Protein AF-A0A0B4XSG5-F1 (afdb_monomer)

Organism: NCBI:txid391936

Structure (mmCIF, N/CA/C/O backbone):
data_AF-A0A0B4XSG5-F1
#
_entry.id   AF-A0A0B4XSG5-F1
#
loop_
_atom_site.group_PDB
_atom_site.id
_atom_site.type_symbol
_atom_site.label_atom_id
_atom_site.label_alt_id
_atom_site.label_comp_id
_atom_site.label_asym_id
_atom_site.label_entity_id
_atom_site.label_seq_id
_atom_site.pdbx_PDB_ins_code
_atom_site.Cartn_x
_atom_site.Cartn_y
_atom_site.Cartn_z
_atom_site.occupancy
_atom_site.B_iso_or_equiv
_atom_site.auth_seq_id
_atom_site.auth_comp_id
_atom_site.auth_asym_id
_atom_site.auth_atom_id
_atom_site.pdbx_PDB_model_num
ATOM 1 N N . MET A 1 1 ? 3.376 44.554 9.962 1.00 46.81 1 MET A N 1
ATOM 2 C CA . MET A 1 1 ? 3.503 43.470 8.968 1.00 46.81 1 MET A CA 1
ATOM 3 C C . MET A 1 1 ? 3.301 42.168 9.717 1.00 46.81 1 MET A C 1
ATOM 5 O O . MET A 1 1 ? 4.161 41.815 10.508 1.00 46.81 1 MET A O 1
ATOM 9 N N . GLY A 1 2 ? 2.123 41.556 9.601 1.00 41.41 2 GLY A N 1
ATOM 10 C CA . GLY A 1 2 ? 1.841 40.254 10.208 1.00 41.41 2 GLY A CA 1
ATOM 11 C C . GLY A 1 2 ? 2.071 39.179 9.158 1.00 41.41 2 GLY A C 1
ATOM 12 O O . GLY A 1 2 ? 1.488 39.267 8.080 1.00 41.41 2 GLY A O 1
ATOM 13 N N . ALA A 1 3 ? 2.956 38.227 9.441 1.00 47.44 3 ALA A N 1
ATOM 14 C CA . ALA A 1 3 ? 3.122 37.049 8.607 1.00 47.44 3 ALA A CA 1
ATOM 15 C C . ALA A 1 3 ? 1.852 36.197 8.725 1.00 47.44 3 ALA A C 1
ATOM 17 O O . ALA A 1 3 ? 1.474 35.784 9.820 1.00 47.44 3 ALA A O 1
ATOM 18 N N . LEU A 1 4 ? 1.178 35.977 7.599 1.00 47.69 4 LEU A N 1
ATOM 19 C CA . LEU A 1 4 ? 0.160 34.946 7.475 1.00 47.69 4 LEU A CA 1
ATOM 20 C C . LEU A 1 4 ? 0.902 33.607 7.409 1.00 47.69 4 LEU A C 1
ATOM 22 O O . LEU A 1 4 ? 1.429 33.253 6.358 1.00 47.69 4 LEU A O 1
ATOM 26 N N . SER A 1 5 ? 0.971 32.881 8.527 1.00 45.25 5 SER A N 1
ATOM 27 C CA . SER A 1 5 ? 1.180 31.434 8.457 1.00 45.25 5 SER A CA 1
ATOM 28 C C . SER A 1 5 ? -0.070 30.846 7.819 1.00 45.25 5 SER A C 1
ATOM 30 O O . SER A 1 5 ? -1.127 30.801 8.445 1.00 45.25 5 SER A O 1
ATOM 32 N N . MET A 1 6 ? 0.031 30.462 6.550 1.00 47.12 6 MET A N 1
ATOM 33 C CA . MET A 1 6 ? -0.956 29.574 5.950 1.00 47.12 6 MET A CA 1
ATOM 34 C C . MET A 1 6 ? -0.824 28.224 6.660 1.00 47.12 6 MET A C 1
ATOM 36 O O . MET A 1 6 ? 0.304 27.736 6.775 1.00 47.12 6 MET A O 1
ATOM 40 N N . PRO A 1 7 ? -1.913 27.620 7.161 1.00 44.16 7 PRO A N 1
ATOM 41 C CA . PRO A 1 7 ? -1.858 26.217 7.517 1.00 44.16 7 PRO A CA 1
ATOM 42 C C . PRO A 1 7 ? -1.495 25.472 6.231 1.00 44.16 7 PRO A C 1
ATOM 44 O O . PRO A 1 7 ? -2.205 25.578 5.229 1.00 44.16 7 PRO A O 1
ATOM 47 N N . MET A 1 8 ? -0.349 24.789 6.231 1.00 39.62 8 MET A N 1
ATOM 48 C CA . MET A 1 8 ? -0.153 23.682 5.304 1.00 39.62 8 MET A CA 1
ATOM 49 C C . MET A 1 8 ? -1.357 22.779 5.551 1.00 39.62 8 MET A C 1
ATOM 51 O O . MET A 1 8 ? -1.585 22.376 6.692 1.00 39.62 8 MET A O 1
ATOM 55 N N . ALA A 1 9 ? -2.191 22.569 4.536 1.00 41.41 9 ALA A N 1
ATOM 56 C CA . ALA A 1 9 ? -3.147 21.485 4.595 1.00 41.41 9 ALA A CA 1
ATOM 57 C C . ALA A 1 9 ? -2.295 20.226 4.753 1.00 41.41 9 ALA A C 1
ATOM 59 O O . ALA A 1 9 ? -1.638 19.817 3.799 1.00 41.41 9 ALA A O 1
ATOM 60 N N . GLN A 1 10 ? -2.214 19.704 5.977 1.00 39.56 10 GLN A N 1
ATOM 61 C CA . GLN A 1 10 ? -1.848 18.316 6.190 1.00 39.56 10 GLN A CA 1
ATOM 62 C C . GLN A 1 10 ? -2.884 17.571 5.350 1.00 39.56 10 GLN A C 1
ATOM 64 O O . GLN A 1 10 ? -4.083 17.687 5.617 1.00 39.56 10 GLN A O 1
ATOM 69 N N . ALA A 1 11 ? -2.469 17.020 4.213 1.00 43.47 11 ALA A N 1
ATOM 70 C CA . ALA A 1 11 ? -3.382 16.246 3.402 1.00 43.47 11 ALA A CA 1
ATOM 71 C C . ALA A 1 11 ? -3.643 14.992 4.228 1.00 43.47 11 ALA A C 1
ATOM 73 O O . ALA A 1 11 ? -2.781 14.126 4.305 1.00 43.47 11 ALA A O 1
ATOM 74 N N . ASP A 1 12 ? -4.771 14.954 4.935 1.00 53.19 12 ASP A N 1
ATOM 75 C CA . ASP A 1 12 ? -5.242 13.727 5.562 1.00 53.19 12 ASP A CA 1
ATOM 76 C C . ASP A 1 12 ? -5.413 12.711 4.427 1.00 53.19 12 ASP A C 1
ATOM 78 O O . ASP A 1 12 ? -6.388 12.775 3.677 1.00 53.19 12 ASP A O 1
ATOM 82 N N . ILE A 1 13 ? -4.408 11.848 4.246 1.00 57.16 13 ILE A N 1
ATOM 83 C CA . ILE A 1 13 ? -4.365 10.847 3.180 1.00 57.16 13 ILE A CA 1
ATOM 84 C C . ILE A 1 13 ? -5.472 9.836 3.451 1.00 57.16 13 ILE A C 1
ATOM 86 O O . ILE A 1 13 ? -5.385 8.968 4.311 1.00 57.16 13 ILE A O 1
ATOM 90 N N . SER A 1 14 ? -6.565 9.983 2.735 1.00 75.56 14 SER A N 1
ATOM 91 C CA . SER A 1 14 ? -7.765 9.186 2.889 1.00 75.56 14 SER A CA 1
ATOM 92 C C . SER A 1 14 ? -7.633 7.829 2.198 1.00 75.56 14 SER A C 1
ATOM 94 O O . SER A 1 14 ? -6.781 7.594 1.340 1.00 75.56 14 SER A O 1
ATOM 96 N N . VAL A 1 15 ? -8.583 6.937 2.473 1.00 73.81 15 VAL A N 1
ATOM 97 C CA . VAL A 1 15 ? -8.805 5.737 1.645 1.00 73.81 15 VAL A CA 1
ATOM 98 C C . VAL A 1 15 ? -8.991 6.085 0.150 1.00 73.81 15 VAL A C 1
ATOM 100 O O . VAL A 1 15 ? -8.695 5.262 -0.719 1.00 73.81 15 VAL A O 1
ATOM 103 N N . GLU A 1 16 ? -9.452 7.297 -0.181 1.00 72.31 16 GLU A N 1
ATOM 104 C CA . GLU A 1 16 ? -9.571 7.768 -1.567 1.00 72.31 16 GLU A CA 1
ATOM 105 C C . GLU A 1 16 ? -8.201 8.088 -2.188 1.00 72.31 16 GLU A C 1
ATOM 107 O O . GLU A 1 16 ? -8.015 7.877 -3.386 1.00 72.31 16 GLU A O 1
ATOM 112 N N . ASP A 1 17 ? -7.205 8.492 -1.399 1.00 82.69 17 ASP A N 1
ATOM 113 C CA . ASP A 1 17 ? -5.852 8.778 -1.891 1.00 82.69 17 ASP A CA 1
ATOM 114 C C . ASP A 1 17 ? -5.102 7.504 -2.298 1.00 82.69 17 ASP A C 1
ATOM 116 O O . ASP A 1 17 ? -4.416 7.487 -3.329 1.00 82.69 17 ASP A O 1
ATOM 120 N N . LEU A 1 18 ? -5.342 6.392 -1.590 1.00 90.56 18 LEU A N 1
ATOM 121 C CA . LEU A 1 18 ? -4.873 5.066 -2.005 1.00 90.56 18 LEU A CA 1
ATOM 122 C C . LEU A 1 18 ? -5.372 4.710 -3.414 1.00 90.56 18 LEU A C 1
ATOM 124 O O . LEU A 1 18 ? -4.652 4.073 -4.184 1.00 90.56 18 LEU A O 1
ATOM 128 N N . HIS A 1 19 ? -6.581 5.137 -3.797 1.00 90.50 19 HIS A N 1
ATOM 129 C CA . HIS A 1 19 ? -7.069 4.928 -5.159 1.00 90.50 19 HIS A CA 1
ATOM 130 C C . HIS A 1 19 ? -6.122 5.575 -6.176 1.00 90.50 19 HIS A C 1
ATOM 132 O O . HIS A 1 19 ? -5.651 4.897 -7.091 1.00 90.50 19 HIS A O 1
ATOM 138 N N . GLY A 1 20 ? -5.786 6.850 -5.981 1.00 91.94 20 GLY A N 1
ATOM 139 C CA . GLY A 1 20 ? -4.870 7.561 -6.869 1.00 91.94 20 GLY A CA 1
ATOM 140 C C . GLY A 1 20 ? -3.482 6.915 -6.918 1.00 91.94 20 GLY A C 1
ATOM 141 O O . GLY A 1 20 ? -2.893 6.809 -7.993 1.00 91.94 20 GLY A O 1
ATOM 142 N N . VAL A 1 21 ? -2.965 6.429 -5.784 1.00 94.81 21 VAL A N 1
ATOM 143 C CA . VAL A 1 21 ? -1.685 5.694 -5.725 1.00 94.81 21 VAL A CA 1
ATOM 144 C C . VAL A 1 21 ? -1.746 4.400 -6.545 1.00 94.81 21 VAL A C 1
ATOM 146 O O . VAL A 1 21 ? -0.841 4.101 -7.333 1.00 94.81 21 VAL A O 1
ATOM 149 N N . LEU A 1 22 ? -2.836 3.643 -6.427 1.00 96.00 22 LEU A N 1
ATOM 150 C CA . LEU A 1 22 ? -3.028 2.404 -7.177 1.00 96.00 22 LEU A CA 1
ATOM 151 C C . LEU A 1 22 ? -3.199 2.639 -8.684 1.00 96.00 22 LEU A C 1
ATOM 153 O O . LEU A 1 22 ? -2.690 1.851 -9.474 1.00 96.00 22 LEU A O 1
ATOM 157 N N . GLU A 1 23 ? -3.894 3.699 -9.098 1.00 95.06 23 GLU A N 1
ATOM 158 C CA . GLU A 1 23 ? -4.005 4.069 -10.517 1.00 95.06 23 GLU A CA 1
ATOM 159 C C . GLU A 1 23 ? -2.640 4.447 -11.098 1.00 95.06 23 GLU A C 1
ATOM 161 O O . GLU A 1 23 ? -2.212 3.854 -12.087 1.00 95.06 23 GLU A O 1
ATOM 166 N N . ARG A 1 24 ? -1.907 5.349 -10.436 1.00 94.62 24 ARG A N 1
ATOM 167 C CA . ARG A 1 24 ? -0.577 5.795 -10.886 1.00 94.62 24 ARG A CA 1
ATOM 168 C C . ARG A 1 24 ? 0.430 4.649 -10.961 1.00 94.62 24 ARG A C 1
ATOM 170 O O . ARG A 1 24 ? 1.182 4.543 -11.927 1.00 94.62 24 ARG A O 1
ATOM 177 N N . SER A 1 25 ? 0.442 3.761 -9.967 1.00 96.50 25 SER A N 1
ATOM 178 C CA . SER A 1 25 ? 1.336 2.594 -9.977 1.00 96.50 25 SER A CA 1
ATOM 179 C C . SER A 1 25 ? 0.980 1.596 -11.087 1.00 96.50 25 SER A C 1
ATOM 181 O O . SER A 1 25 ? 1.879 1.049 -11.732 1.00 96.50 25 SER A O 1
ATOM 183 N N . ALA A 1 26 ? -0.310 1.389 -11.369 1.00 96.38 26 ALA A N 1
ATOM 184 C CA . ALA A 1 26 ? -0.751 0.560 -12.487 1.00 96.38 26 ALA A CA 1
ATOM 185 C C . ALA A 1 26 ? -0.367 1.179 -13.843 1.00 96.38 26 ALA A C 1
ATOM 187 O O . ALA A 1 26 ? 0.128 0.466 -14.716 1.00 96.38 26 ALA A O 1
ATOM 188 N N . GLU A 1 27 ? -0.520 2.498 -14.005 1.00 95.88 27 GLU A N 1
ATOM 189 C CA . GLU A 1 27 ? -0.073 3.238 -15.196 1.00 95.88 27 GLU A CA 1
ATOM 190 C C . GLU A 1 27 ? 1.441 3.147 -15.406 1.00 95.88 27 GLU A C 1
ATOM 192 O O . GLU A 1 27 ? 1.901 2.984 -16.538 1.00 95.88 27 GLU A O 1
ATOM 197 N N . TYR A 1 28 ? 2.219 3.191 -14.321 1.00 96.00 28 TYR A N 1
ATOM 198 C CA . TYR A 1 28 ? 3.664 2.974 -14.365 1.00 96.00 28 TYR A CA 1
ATOM 199 C C . TYR A 1 28 ? 4.030 1.541 -14.802 1.00 96.00 28 TYR A C 1
ATOM 201 O O . TYR A 1 28 ? 5.078 1.318 -15.408 1.00 96.00 28 TYR A O 1
ATOM 209 N N . GLY A 1 29 ? 3.153 0.566 -14.545 1.00 96.69 29 GLY A N 1
ATOM 210 C CA . GLY A 1 29 ? 3.285 -0.809 -15.028 1.00 96.69 29 GLY A CA 1
ATOM 211 C C . GLY A 1 29 ? 3.348 -1.873 -13.935 1.00 96.69 29 GLY A C 1
ATOM 212 O O . GLY A 1 29 ? 3.646 -3.031 -14.250 1.00 96.69 29 GLY A O 1
ATOM 213 N N . PHE A 1 30 ? 3.077 -1.524 -12.672 1.00 97.94 30 PHE A N 1
ATOM 214 C CA . PHE A 1 30 ? 2.910 -2.514 -11.608 1.00 97.94 30 PHE A CA 1
ATOM 215 C C . PHE A 1 30 ? 1.687 -3.396 -11.873 1.00 97.94 30 PHE A C 1
ATOM 217 O O . PHE A 1 30 ? 0.629 -2.945 -12.299 1.00 97.94 30 PHE A O 1
ATOM 224 N N . THR A 1 31 ? 1.851 -4.691 -11.619 1.00 97.06 31 THR A N 1
ATOM 225 C CA . THR A 1 31 ? 0.804 -5.713 -11.793 1.00 97.06 31 THR A CA 1
ATOM 226 C C . THR A 1 31 ? 0.544 -6.501 -10.515 1.00 97.06 31 THR A C 1
ATOM 228 O O . THR A 1 31 ? -0.539 -7.054 -10.341 1.00 97.06 31 THR A O 1
ATOM 231 N N . TYR A 1 32 ? 1.537 -6.543 -9.624 1.00 98.19 32 TYR A N 1
ATOM 232 C CA . TYR A 1 32 ? 1.451 -7.142 -8.301 1.00 98.19 32 TYR A CA 1
ATOM 233 C C . TYR A 1 32 ? 2.211 -6.268 -7.309 1.00 98.19 32 TYR A C 1
ATOM 235 O O . TYR A 1 32 ? 3.245 -5.701 -7.659 1.00 98.19 32 TYR A O 1
ATOM 243 N N . TYR A 1 33 ? 1.739 -6.232 -6.074 1.00 98.44 33 TYR A N 1
ATOM 244 C CA . TYR A 1 33 ? 2.242 -5.407 -4.988 1.00 98.44 33 TYR A CA 1
ATOM 245 C C . TYR A 1 33 ? 2.724 -6.307 -3.862 1.00 98.44 33 TYR A C 1
ATOM 247 O O . TYR A 1 33 ? 2.099 -7.320 -3.547 1.00 98.44 33 TYR A O 1
ATOM 255 N N . LYS A 1 34 ? 3.856 -5.963 -3.271 1.00 98.25 34 LYS A N 1
ATOM 256 C CA . LYS A 1 34 ? 4.333 -6.558 -2.027 1.00 98.25 34 LYS A CA 1
ATOM 257 C C . LYS A 1 34 ? 4.104 -5.608 -0.854 1.00 98.25 34 LYS A C 1
ATOM 259 O O . LYS A 1 34 ? 3.835 -6.086 0.244 1.00 98.25 34 LYS A O 1
ATOM 264 N N . ASP A 1 35 ? 4.240 -4.319 -1.123 1.00 98.44 35 ASP A N 1
ATOM 265 C CA . ASP A 1 35 ? 4.326 -3.248 -0.142 1.00 98.44 35 ASP A CA 1
ATOM 266 C C . ASP A 1 35 ? 3.912 -1.930 -0.824 1.00 98.44 35 ASP A C 1
ATOM 268 O O . ASP A 1 35 ? 4.261 -1.719 -1.999 1.00 98.44 35 ASP A O 1
ATOM 272 N N . ILE A 1 36 ? 3.121 -1.114 -0.132 1.00 98.50 36 ILE A N 1
ATOM 273 C CA . ILE A 1 36 ? 2.624 0.199 -0.552 1.00 98.50 36 ILE A CA 1
ATOM 274 C C . ILE A 1 36 ? 2.654 1.096 0.682 1.00 98.50 36 ILE A C 1
ATOM 276 O O . ILE A 1 36 ? 1.735 1.036 1.492 1.00 98.50 36 ILE A O 1
ATOM 280 N N . GLU A 1 37 ? 3.647 1.970 0.754 1.00 97.94 37 GLU A N 1
ATOM 281 C CA . GLU A 1 37 ? 3.793 2.964 1.817 1.00 97.94 37 GLU A CA 1
ATOM 282 C C . GLU A 1 37 ? 3.331 4.327 1.287 1.00 97.94 37 GLU A C 1
ATOM 284 O O . GLU A 1 37 ? 3.636 4.689 0.143 1.00 97.94 37 GLU A O 1
ATOM 289 N N . ILE A 1 38 ? 2.561 5.070 2.080 1.00 96.38 38 ILE A N 1
ATOM 290 C CA . ILE A 1 38 ? 2.097 6.421 1.761 1.00 96.38 38 ILE A CA 1
ATOM 291 C C . ILE A 1 38 ? 2.486 7.351 2.907 1.00 96.38 38 ILE A C 1
ATOM 293 O O . ILE A 1 38 ? 1.987 7.238 4.023 1.00 96.38 38 ILE A O 1
ATOM 297 N N . ASP A 1 39 ? 3.360 8.301 2.601 1.00 93.44 39 ASP A N 1
ATOM 298 C CA . ASP A 1 39 ? 3.847 9.283 3.558 1.00 93.44 39 ASP A CA 1
ATOM 299 C C . ASP A 1 39 ? 2.828 10.415 3.778 1.00 93.44 39 ASP A C 1
ATOM 301 O O . ASP A 1 39 ? 2.017 10.748 2.907 1.00 93.44 39 ASP A O 1
ATOM 305 N N . ASP A 1 40 ? 2.938 11.101 4.920 1.00 89.81 40 ASP A N 1
ATOM 306 C CA . ASP A 1 40 ? 2.117 12.273 5.277 1.00 89.81 40 ASP A CA 1
ATOM 307 C C . ASP A 1 40 ? 2.183 13.416 4.245 1.00 89.81 40 ASP A C 1
ATOM 309 O O . ASP A 1 40 ? 1.284 14.257 4.168 1.00 89.81 40 ASP A O 1
ATOM 313 N N . ASP A 1 41 ? 3.268 13.494 3.468 1.00 90.88 41 ASP A N 1
ATOM 314 C CA . ASP A 1 41 ? 3.435 14.495 2.412 1.00 90.88 41 ASP A CA 1
ATOM 315 C C . ASP A 1 41 ? 2.739 14.107 1.093 1.00 90.88 41 ASP A C 1
ATOM 317 O O . ASP A 1 41 ? 2.781 14.868 0.119 1.00 90.88 41 ASP A O 1
ATOM 321 N N . GLY A 1 42 ? 2.079 12.945 1.072 1.00 89.75 42 GLY A N 1
ATOM 322 C CA . GLY A 1 42 ? 1.371 12.360 -0.059 1.00 89.75 42 GLY A CA 1
ATOM 323 C C . GLY A 1 42 ? 2.274 11.647 -1.063 1.00 89.75 42 GLY A C 1
ATOM 324 O O . GLY A 1 42 ? 1.777 11.197 -2.101 1.00 89.75 42 GLY A O 1
ATOM 325 N N . SER A 1 43 ? 3.587 11.569 -0.820 1.00 94.38 43 SER A N 1
ATOM 326 C CA . SER A 1 43 ? 4.453 10.678 -1.587 1.00 94.38 43 SER A CA 1
ATOM 327 C C . SER A 1 43 ? 4.130 9.217 -1.272 1.00 94.38 43 SER A C 1
ATOM 329 O O . SER A 1 43 ? 3.550 8.896 -0.239 1.00 94.38 43 SER A O 1
ATOM 331 N N . ALA A 1 44 ? 4.407 8.336 -2.228 1.00 97.06 44 ALA A N 1
ATOM 332 C CA . ALA A 1 44 ? 4.080 6.926 -2.097 1.00 97.06 44 ALA A CA 1
ATOM 333 C C . ALA A 1 44 ? 5.194 6.055 -2.652 1.00 97.06 44 ALA A C 1
ATOM 335 O O . ALA A 1 44 ? 5.694 6.293 -3.755 1.00 97.06 44 ALA A O 1
ATOM 336 N N . GLU A 1 45 ? 5.543 5.010 -1.924 1.00 98.31 45 GLU A N 1
ATOM 337 C CA . GLU A 1 45 ? 6.554 4.046 -2.303 1.00 98.31 45 GLU A CA 1
ATOM 338 C C . GLU A 1 45 ? 5.926 2.680 -2.562 1.00 98.31 45 GLU A C 1
ATOM 340 O O . GLU A 1 45 ? 5.176 2.146 -1.756 1.00 98.31 45 GLU A O 1
ATOM 345 N N . ILE A 1 46 ? 6.234 2.103 -3.721 1.00 98.38 46 ILE A N 1
ATOM 346 C CA . ILE A 1 46 ? 5.644 0.848 -4.179 1.00 98.38 46 ILE A CA 1
ATOM 347 C C . ILE A 1 46 ? 6.751 -0.177 -4.378 1.00 98.38 46 ILE A C 1
ATOM 349 O O . ILE A 1 46 ? 7.570 -0.013 -5.285 1.00 98.38 46 ILE A O 1
ATOM 353 N N . GLU A 1 47 ? 6.760 -1.266 -3.602 1.00 98.25 47 GLU A N 1
ATOM 354 C CA . GLU A 1 47 ? 7.537 -2.471 -3.924 1.00 98.25 47 GLU A CA 1
ATOM 355 C C . GLU A 1 47 ? 6.615 -3.522 -4.551 1.00 98.25 47 GLU A C 1
ATOM 357 O O . GLU A 1 47 ? 5.608 -3.935 -3.978 1.00 98.25 47 GLU A O 1
ATOM 362 N N . GLY A 1 48 ? 6.964 -4.012 -5.738 1.00 98.12 48 GLY A N 1
ATOM 363 C CA . GLY A 1 48 ? 6.114 -4.953 -6.457 1.00 98.12 48 GLY A CA 1
ATOM 364 C C . GLY A 1 48 ? 6.699 -5.425 -7.777 1.00 98.12 48 GLY A C 1
ATOM 365 O O . GLY A 1 48 ? 7.879 -5.246 -8.062 1.00 98.12 48 GLY A O 1
ATOM 366 N N . TRP A 1 49 ? 5.863 -6.040 -8.608 1.00 98.19 49 TRP A N 1
ATOM 367 C CA . TRP A 1 49 ? 6.268 -6.609 -9.888 1.00 98.19 49 TRP A CA 1
ATOM 368 C C . TRP A 1 49 ? 5.663 -5.851 -11.057 1.00 98.19 49 TRP A C 1
ATOM 370 O O . TRP A 1 49 ? 4.442 -5.693 -11.153 1.00 98.19 49 TRP A O 1
ATOM 380 N N . LEU A 1 50 ? 6.521 -5.493 -12.006 1.00 96.62 50 LEU A N 1
ATOM 381 C CA . LEU A 1 50 ? 6.130 -4.884 -13.268 1.00 96.62 50 LEU A CA 1
ATOM 382 C C . LEU A 1 50 ? 5.583 -5.924 -14.262 1.00 96.62 50 LEU A C 1
ATOM 384 O O . LEU A 1 50 ? 5.735 -7.148 -14.096 1.00 96.62 50 LEU A O 1
ATOM 388 N N . ALA A 1 51 ? 4.972 -5.430 -15.339 1.00 87.12 51 ALA A N 1
ATOM 389 C CA . ALA A 1 51 ? 4.661 -6.213 -16.529 1.00 87.12 51 ALA A CA 1
ATOM 390 C C . ALA A 1 51 ? 5.960 -6.819 -17.105 1.00 87.12 51 ALA A C 1
ATOM 392 O O . ALA A 1 51 ? 6.795 -6.117 -17.666 1.00 87.12 51 ALA A O 1
ATOM 393 N N . GLY A 1 52 ? 6.160 -8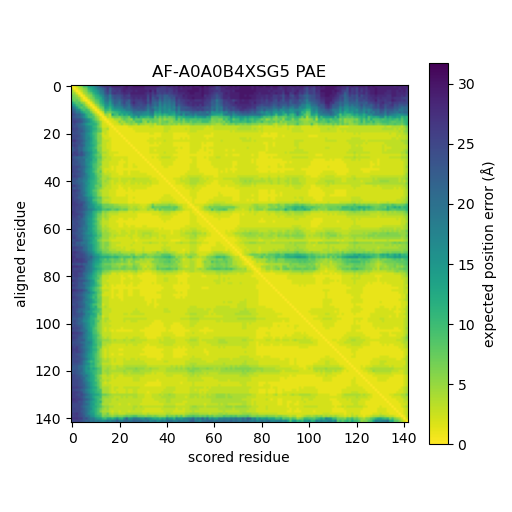.129 -16.912 1.00 84.69 52 GLY A N 1
ATOM 394 C CA . GLY A 1 52 ? 7.415 -8.825 -17.242 1.00 84.69 52 GLY A CA 1
ATOM 395 C C . GLY A 1 52 ? 8.137 -9.474 -16.054 1.00 84.69 52 GLY A C 1
ATOM 396 O O . GLY A 1 52 ? 9.231 -9.990 -16.228 1.00 84.69 52 GLY A O 1
ATOM 397 N N . ASN A 1 53 ? 7.536 -9.487 -14.858 1.00 87.25 53 ASN A N 1
ATOM 398 C CA . ASN A 1 53 ? 8.051 -10.146 -13.639 1.00 87.25 53 ASN A CA 1
ATOM 399 C C . ASN A 1 53 ? 9.309 -9.517 -13.014 1.00 87.25 53 ASN A C 1
ATOM 401 O O . ASN A 1 53 ? 9.812 -10.048 -12.019 1.00 87.25 53 ASN A O 1
ATOM 405 N N . ALA A 1 54 ? 9.816 -8.402 -13.543 1.00 95.06 54 ALA A N 1
ATOM 406 C CA . ALA A 1 54 ? 10.844 -7.624 -12.862 1.00 95.06 54 ALA A CA 1
ATOM 407 C C . ALA A 1 54 ? 10.278 -7.056 -11.555 1.00 95.06 54 ALA A C 1
ATOM 409 O O . ALA A 1 54 ? 9.161 -6.538 -11.540 1.00 95.06 54 ALA A O 1
ATOM 410 N N . MET A 1 55 ? 11.038 -7.178 -10.469 1.00 96.75 55 MET A N 1
ATOM 411 C CA . MET A 1 55 ? 10.663 -6.615 -9.176 1.00 96.75 55 MET A CA 1
ATOM 412 C C . MET A 1 55 ? 11.194 -5.186 -9.104 1.00 96.75 55 MET A C 1
ATOM 414 O O . MET A 1 55 ? 12.387 -4.973 -9.287 1.00 96.75 55 MET A O 1
ATOM 418 N N . ALA A 1 56 ? 10.357 -4.210 -8.806 1.00 97.50 56 ALA A N 1
ATOM 419 C CA . ALA A 1 56 ? 10.756 -2.818 -8.694 1.00 97.50 56 ALA A CA 1
ATOM 420 C C . ALA A 1 56 ? 10.326 -2.249 -7.347 1.00 97.50 56 ALA A C 1
ATOM 422 O O . ALA A 1 56 ? 9.354 -2.704 -6.748 1.00 97.50 56 ALA A O 1
ATOM 423 N N . LYS A 1 57 ? 11.083 -1.259 -6.893 1.00 98.12 57 LYS A N 1
ATOM 424 C CA . LYS A 1 57 ? 10.736 -0.365 -5.801 1.00 98.12 57 LYS A CA 1
ATOM 425 C C . LYS A 1 57 ? 10.759 1.051 -6.363 1.00 98.12 57 LYS A C 1
ATOM 427 O O . LYS A 1 57 ? 11.809 1.473 -6.851 1.00 98.12 57 LYS A O 1
ATOM 432 N N . VAL A 1 58 ? 9.613 1.719 -6.393 1.00 98.31 58 VAL A N 1
ATOM 433 C CA . VAL A 1 58 ? 9.436 3.015 -7.062 1.00 98.31 58 VAL A CA 1
ATOM 434 C C . VAL A 1 58 ? 8.749 3.972 -6.113 1.00 98.31 58 VAL A C 1
ATOM 436 O O . VAL A 1 58 ? 7.677 3.658 -5.605 1.00 98.31 58 VAL A O 1
ATOM 439 N N . THR A 1 59 ? 9.350 5.138 -5.924 1.00 98.19 59 THR A N 1
ATOM 440 C CA . THR A 1 59 ? 8.789 6.216 -5.113 1.00 98.19 59 THR A CA 1
ATOM 441 C C . THR A 1 59 ? 8.221 7.281 -6.038 1.00 98.19 59 THR A C 1
ATOM 443 O O . THR A 1 59 ? 8.903 7.773 -6.946 1.00 98.19 59 THR A O 1
ATOM 446 N N . PHE A 1 60 ? 6.970 7.647 -5.802 1.00 97.31 60 PHE A N 1
ATOM 447 C CA . PHE A 1 60 ? 6.246 8.703 -6.488 1.00 97.31 60 PHE A CA 1
ATOM 448 C C . PHE A 1 60 ? 6.105 9.903 -5.553 1.00 97.31 60 PHE A C 1
ATOM 450 O O . PHE A 1 60 ? 5.762 9.739 -4.388 1.00 97.31 60 PHE A O 1
ATOM 457 N N . SER A 1 61 ? 6.314 11.119 -6.056 1.00 95.06 61 SER A N 1
ATOM 458 C CA . SER A 1 61 ? 5.905 12.321 -5.326 1.00 95.06 61 SER A CA 1
ATOM 459 C C . SER A 1 61 ? 4.379 12.397 -5.222 1.00 95.06 61 SER A C 1
ATOM 461 O O . SER A 1 61 ? 3.665 11.750 -5.993 1.00 95.06 61 SER A O 1
ATOM 463 N N . ALA A 1 62 ? 3.863 13.287 -4.373 1.00 90.19 62 ALA A N 1
ATOM 464 C CA . ALA A 1 62 ? 2.425 13.560 -4.282 1.00 90.19 62 ALA A CA 1
ATOM 465 C C . ALA A 1 62 ? 1.772 13.982 -5.615 1.00 90.19 62 ALA A C 1
ATOM 467 O O . ALA A 1 62 ? 0.574 13.804 -5.820 1.00 90.19 62 ALA A O 1
ATOM 468 N N . GLN A 1 63 ? 2.551 14.520 -6.562 1.00 89.31 63 GLN A N 1
ATOM 469 C CA . GLN A 1 63 ? 2.076 14.875 -7.908 1.00 89.31 63 GLN A CA 1
ATOM 470 C C . GLN A 1 63 ? 2.182 13.711 -8.910 1.00 89.31 63 GLN A C 1
ATOM 472 O O . GLN A 1 63 ? 1.870 13.889 -10.086 1.00 89.31 63 GLN A O 1
ATOM 477 N N . GLY A 1 64 ? 2.632 12.535 -8.470 1.00 89.50 64 GLY A N 1
ATOM 478 C CA . GLY A 1 64 ? 2.771 11.331 -9.287 1.00 89.50 64 GLY A CA 1
ATOM 479 C C . GLY A 1 64 ? 4.066 11.241 -10.095 1.00 89.50 64 GLY A C 1
ATOM 480 O O . GLY A 1 64 ? 4.196 10.344 -10.923 1.00 89.50 64 GLY A O 1
ATOM 481 N N . ALA A 1 65 ? 5.028 12.146 -9.892 1.00 94.50 65 ALA A N 1
ATOM 482 C CA . ALA A 1 65 ? 6.320 12.057 -10.568 1.00 94.50 65 ALA A CA 1
ATOM 483 C C . ALA A 1 65 ? 7.196 10.988 -9.904 1.00 94.50 65 ALA A C 1
ATOM 485 O O . ALA A 1 65 ? 7.280 10.943 -8.681 1.00 94.50 65 ALA A O 1
ATOM 486 N N . VAL A 1 66 ? 7.894 10.168 -10.690 1.00 97.25 66 VAL A N 1
ATOM 487 C CA . VAL A 1 66 ? 8.886 9.227 -10.150 1.00 97.25 66 VAL A CA 1
ATOM 488 C C . VAL A 1 66 ? 10.076 10.014 -9.604 1.00 97.25 66 VAL A C 1
ATOM 490 O O . VAL A 1 66 ? 10.721 10.755 -10.350 1.00 97.25 66 VAL A O 1
ATOM 493 N N . VAL A 1 67 ? 10.362 9.852 -8.314 1.00 97.25 67 VAL A N 1
ATOM 494 C CA . VAL A 1 67 ? 11.496 10.501 -7.634 1.00 97.25 67 VAL A CA 1
ATOM 495 C C . VAL A 1 67 ? 12.640 9.530 -7.369 1.00 97.25 67 VAL A C 1
ATOM 497 O O . VAL A 1 67 ? 13.802 9.933 -7.392 1.00 97.25 67 VAL A O 1
ATOM 500 N N . GLU A 1 68 ? 12.329 8.246 -7.194 1.00 97.25 68 GLU A N 1
ATOM 501 C CA . GLU A 1 68 ? 13.314 7.180 -7.050 1.00 97.25 68 GLU A CA 1
ATOM 502 C C . GLU A 1 68 ? 12.817 5.890 -7.714 1.00 97.25 68 GLU A C 1
ATOM 504 O O . GLU A 1 68 ? 11.637 5.555 -7.655 1.00 97.25 68 GLU A O 1
ATOM 509 N N . GLU A 1 69 ? 13.733 5.152 -8.344 1.00 97.19 69 GLU A N 1
ATOM 510 C CA . GLU A 1 69 ? 13.465 3.838 -8.925 1.00 97.19 69 GLU A CA 1
ATOM 511 C C . GLU A 1 69 ? 14.625 2.884 -8.630 1.00 97.19 69 GLU A C 1
ATOM 513 O O . GLU A 1 69 ? 15.796 3.177 -8.894 1.00 97.19 69 GLU A O 1
ATOM 518 N N . ARG A 1 70 ? 14.294 1.693 -8.130 1.00 97.12 70 ARG A N 1
ATOM 519 C CA . ARG A 1 70 ? 15.224 0.575 -7.970 1.00 97.12 70 ARG A CA 1
ATOM 520 C C . ARG A 1 70 ? 14.619 -0.691 -8.550 1.00 97.12 70 ARG A C 1
ATOM 522 O O . ARG A 1 70 ? 13.693 -1.264 -7.983 1.00 97.12 70 ARG A O 1
ATOM 529 N N . THR A 1 71 ? 15.223 -1.199 -9.617 1.00 94.19 71 THR A N 1
ATOM 530 C CA . THR A 1 71 ? 14.824 -2.476 -10.212 1.00 94.19 71 THR A CA 1
ATOM 531 C C . THR A 1 71 ? 15.729 -3.609 -9.736 1.00 94.19 71 THR A C 1
ATOM 533 O O . THR A 1 71 ? 16.959 -3.546 -9.780 1.00 94.19 71 THR A O 1
ATOM 536 N N . ARG A 1 72 ? 15.102 -4.690 -9.288 1.00 87.69 72 ARG A N 1
ATOM 537 C CA . ARG A 1 72 ? 15.692 -6.012 -9.112 1.00 87.69 72 ARG A CA 1
ATOM 538 C C . ARG A 1 72 ? 15.205 -6.849 -10.302 1.00 87.69 72 ARG A C 1
ATOM 540 O O . ARG A 1 72 ? 14.044 -6.764 -10.685 1.00 87.69 72 ARG A O 1
ATOM 547 N N . GLY A 1 73 ? 16.092 -7.630 -10.923 1.00 87.69 73 GLY A N 1
ATOM 548 C CA . GLY A 1 73 ? 15.717 -8.498 -12.052 1.00 87.69 73 GLY A CA 1
ATOM 549 C C . GLY A 1 73 ? 14.570 -9.462 -11.711 1.00 87.69 73 GLY A C 1
ATOM 550 O O . GLY A 1 73 ? 14.035 -9.437 -10.606 1.00 87.69 73 GLY A O 1
ATOM 551 N N . GLU A 1 74 ? 14.199 -10.340 -12.638 1.00 90.88 74 GLU A N 1
ATOM 552 C CA . GLU A 1 74 ? 13.045 -11.231 -12.459 1.00 90.88 74 GLU A CA 1
ATOM 553 C 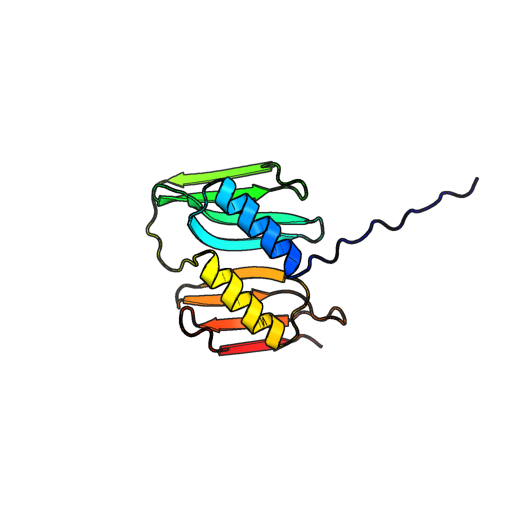C . GLU A 1 74 ? 13.037 -11.972 -11.107 1.00 90.88 74 GLU A C 1
ATOM 555 O O . GLU A 1 74 ? 14.034 -12.565 -10.671 1.00 90.88 74 GLU A O 1
ATOM 560 N N . ARG A 1 75 ? 11.884 -11.933 -10.430 1.00 90.12 75 ARG A N 1
ATOM 561 C CA . ARG A 1 75 ? 11.628 -12.633 -9.164 1.00 90.12 75 ARG A CA 1
ATOM 562 C C . ARG A 1 75 ? 10.279 -13.336 -9.219 1.00 90.12 75 ARG A C 1
ATOM 564 O O . ARG A 1 75 ? 9.340 -12.852 -9.844 1.00 90.12 75 ARG A O 1
ATOM 571 N N . GLU A 1 76 ? 10.162 -14.454 -8.506 1.00 89.81 76 GLU A N 1
ATOM 572 C CA . GLU A 1 76 ? 8.870 -15.116 -8.309 1.00 89.81 76 GLU A CA 1
ATOM 573 C C . GLU A 1 76 ? 7.878 -14.174 -7.610 1.00 89.81 76 GLU A C 1
ATOM 575 O O . GLU A 1 76 ? 8.234 -13.517 -6.634 1.00 89.81 76 GLU A O 1
ATOM 580 N N . ARG A 1 77 ? 6.622 -14.166 -8.067 1.00 90.81 77 ARG A N 1
ATOM 581 C CA . ARG A 1 77 ? 5.504 -13.383 -7.506 1.00 90.81 77 ARG A CA 1
ATOM 582 C C . ARG A 1 77 ? 4.873 -14.049 -6.279 1.00 90.81 77 ARG A C 1
ATOM 584 O O . ARG A 1 77 ? 3.660 -14.191 -6.180 1.00 90.81 77 ARG A O 1
ATOM 591 N N . LYS A 1 78 ? 5.695 -14.594 -5.385 1.00 90.62 78 LYS A N 1
ATOM 592 C CA . LYS A 1 78 ? 5.189 -15.207 -4.149 1.00 90.62 78 LYS A CA 1
ATOM 593 C C . LYS A 1 78 ? 4.882 -14.109 -3.143 1.00 90.62 78 LYS A C 1
ATOM 595 O O . LYS A 1 78 ? 5.690 -13.197 -3.003 1.00 90.62 78 LYS A O 1
ATOM 600 N N . HIS A 1 79 ? 3.783 -14.270 -2.405 1.00 94.62 79 HIS A N 1
ATOM 601 C CA . HIS A 1 79 ? 3.360 -13.323 -1.369 1.00 94.62 79 HIS A CA 1
ATOM 602 C C . HIS A 1 79 ? 3.185 -11.930 -1.966 1.00 94.62 79 HIS A C 1
ATOM 604 O O . HIS A 1 79 ? 3.959 -11.016 -1.710 1.00 94.62 79 HIS A O 1
ATOM 610 N N . SER A 1 80 ? 2.212 -11.828 -2.862 1.00 97.00 80 SER A N 1
ATOM 611 C CA . SER A 1 80 ? 1.935 -10.615 -3.607 1.00 97.00 80 SER A CA 1
ATOM 612 C C . SER A 1 80 ? 0.436 -10.399 -3.702 1.00 97.00 80 SER A C 1
ATOM 614 O O . SER A 1 80 ? -0.322 -11.365 -3.788 1.00 97.00 80 SER A O 1
ATOM 616 N N . MET A 1 81 ? 0.040 -9.142 -3.756 1.00 98.31 81 MET A N 1
ATOM 617 C CA . MET A 1 81 ? -1.328 -8.675 -3.895 1.00 98.31 81 MET A CA 1
ATOM 618 C C . MET A 1 81 ? -1.550 -8.186 -5.320 1.00 98.31 81 MET A C 1
ATOM 620 O O . MET A 1 81 ? -0.670 -7.563 -5.908 1.00 98.31 81 MET A O 1
ATOM 624 N N . GLN A 1 82 ? -2.722 -8.423 -5.888 1.00 97.56 82 GLN A N 1
ATOM 625 C CA . GLN A 1 82 ? -3.197 -7.635 -7.021 1.00 97.56 82 GLN A CA 1
ATOM 626 C C . GLN A 1 82 ? -3.850 -6.348 -6.510 1.00 97.56 82 GLN A C 1
ATOM 628 O O . GLN A 1 82 ? -4.204 -6.233 -5.338 1.00 97.56 82 GLN A O 1
ATOM 633 N N . GLN A 1 83 ? -4.090 -5.394 -7.408 1.00 97.00 83 GLN A N 1
ATOM 634 C CA . GLN A 1 83 ? -4.771 -4.142 -7.064 1.00 97.00 83 GLN A CA 1
ATOM 635 C C . GLN A 1 83 ? -6.143 -4.379 -6.400 1.00 97.00 83 GLN A C 1
ATOM 637 O O . GLN A 1 83 ? -6.528 -3.653 -5.487 1.00 97.00 83 GLN A O 1
ATOM 642 N N . SER A 1 84 ? -6.883 -5.406 -6.832 1.00 97.00 84 SER A N 1
ATOM 643 C CA . SER A 1 84 ? -8.161 -5.790 -6.217 1.00 97.00 84 SER A CA 1
ATOM 644 C C . SER A 1 84 ? -8.005 -6.310 -4.790 1.00 97.00 84 SER A C 1
ATOM 646 O O . SER A 1 84 ? -8.878 -6.061 -3.966 1.00 97.00 84 SER A O 1
ATOM 648 N N . ASP A 1 85 ? -6.904 -7.005 -4.498 1.00 98.31 85 ASP A N 1
ATOM 649 C CA . ASP A 1 85 ? -6.638 -7.561 -3.171 1.00 98.31 85 ASP A CA 1
ATOM 650 C C . ASP A 1 85 ? -6.325 -6.440 -2.176 1.00 98.31 85 ASP A C 1
ATOM 652 O O . ASP A 1 85 ? -6.868 -6.440 -1.075 1.00 98.31 85 ASP A O 1
ATOM 656 N N . VAL A 1 86 ? -5.536 -5.441 -2.599 1.00 98.25 86 VAL A N 1
ATOM 657 C CA . VAL A 1 86 ? -5.271 -4.222 -1.815 1.00 98.25 86 VAL A CA 1
ATOM 658 C C . VAL A 1 86 ? -6.581 -3.507 -1.478 1.00 98.25 86 VAL A C 1
ATOM 660 O O . VAL A 1 86 ? -6.851 -3.210 -0.318 1.00 98.25 86 VAL A O 1
ATOM 663 N N . ARG A 1 87 ? -7.443 -3.280 -2.479 1.00 96.94 87 ARG A N 1
ATOM 664 C CA . ARG A 1 87 ? -8.737 -2.604 -2.274 1.00 96.94 87 ARG A CA 1
ATOM 665 C C . ARG A 1 87 ? -9.647 -3.369 -1.316 1.00 96.94 87 ARG A C 1
ATOM 667 O O . ARG A 1 87 ? -10.284 -2.750 -0.471 1.00 96.94 87 ARG A O 1
ATOM 674 N N . ALA A 1 88 ? -9.711 -4.693 -1.440 1.00 97.12 88 ALA A N 1
ATOM 675 C CA . ALA A 1 88 ? -10.525 -5.527 -0.561 1.00 97.12 88 ALA A CA 1
ATOM 676 C C . ALA A 1 88 ? -10.000 -5.527 0.885 1.00 97.12 88 ALA A C 1
ATOM 678 O O . ALA A 1 88 ? -10.793 -5.426 1.819 1.00 97.12 88 ALA A O 1
ATOM 679 N N . ALA A 1 89 ? -8.678 -5.575 1.074 1.00 97.94 89 ALA A N 1
ATOM 680 C CA . ALA A 1 89 ? -8.061 -5.489 2.394 1.00 97.94 89 ALA A CA 1
ATOM 681 C C . ALA A 1 89 ? -8.330 -4.135 3.066 1.00 97.94 89 ALA A C 1
ATOM 683 O O . ALA A 1 89 ? -8.789 -4.096 4.205 1.00 97.94 89 ALA A O 1
ATOM 684 N N . VAL A 1 90 ? -8.141 -3.031 2.339 1.00 97.38 90 VAL A N 1
ATOM 685 C CA . VAL A 1 90 ? -8.422 -1.682 2.856 1.00 97.38 90 VAL A CA 1
ATOM 686 C C . VAL A 1 90 ? -9.909 -1.488 3.138 1.00 97.38 90 VAL A C 1
ATOM 688 O O . VAL A 1 90 ? -10.267 -0.875 4.137 1.00 97.38 90 VAL A O 1
ATOM 691 N N . GLN A 1 91 ? -10.799 -2.064 2.326 1.00 96.31 91 GLN A N 1
ATOM 692 C C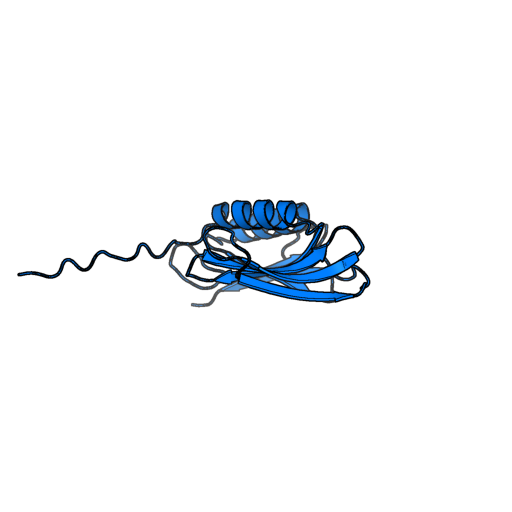A . GLN A 1 91 ? -12.233 -2.046 2.612 1.00 96.31 91 GLN A CA 1
ATOM 693 C C . GLN A 1 91 ? -12.577 -2.792 3.912 1.00 96.31 91 GLN A C 1
ATOM 695 O O . GLN A 1 91 ? -13.416 -2.317 4.678 1.00 96.31 91 GLN A O 1
ATOM 700 N N . ALA A 1 92 ? -11.945 -3.939 4.174 1.00 96.19 92 ALA A N 1
ATOM 701 C CA . ALA A 1 92 ? -12.118 -4.659 5.434 1.00 96.19 92 ALA A CA 1
ATOM 702 C C . ALA A 1 92 ? -11.601 -3.833 6.623 1.00 96.19 92 ALA A C 1
ATOM 704 O O . ALA A 1 92 ? -12.306 -3.695 7.621 1.00 96.19 92 ALA A O 1
ATOM 705 N N . ALA A 1 93 ? -10.429 -3.206 6.487 1.00 96.69 93 ALA A N 1
ATOM 706 C CA . ALA A 1 93 ? -9.855 -2.341 7.515 1.00 96.69 93 ALA A CA 1
ATOM 707 C C . ALA A 1 93 ? -10.699 -1.081 7.784 1.00 96.69 93 ALA A C 1
ATOM 709 O O . ALA A 1 93 ? -10.895 -0.695 8.937 1.00 96.69 93 ALA A O 1
ATOM 710 N N . ALA A 1 94 ? -11.291 -0.485 6.745 1.00 95.50 94 ALA A N 1
ATOM 711 C CA . ALA A 1 94 ? -12.243 0.616 6.889 1.00 95.50 94 ALA A CA 1
ATOM 712 C C . ALA A 1 94 ? -13.486 0.204 7.699 1.00 95.50 94 ALA A C 1
ATOM 714 O O . ALA A 1 94 ? -14.021 1.004 8.466 1.00 95.50 94 ALA A O 1
ATOM 715 N N . GLY A 1 95 ? -13.913 -1.060 7.595 1.00 95.56 95 GLY A N 1
ATOM 716 C CA . GLY A 1 95 ? -14.965 -1.635 8.441 1.00 95.56 95 GLY A CA 1
ATOM 717 C C . GLY A 1 95 ? -14.626 -1.644 9.937 1.00 95.56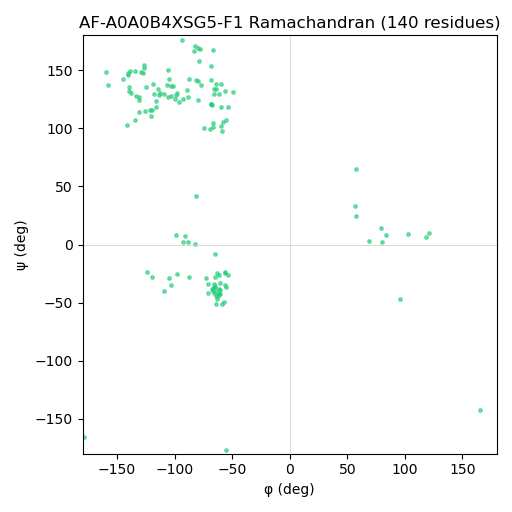 95 GLY A C 1
ATOM 718 O O . GLY A 1 95 ? -15.531 -1.555 10.764 1.00 95.56 95 GLY A O 1
ATOM 719 N N . GLU A 1 96 ? -13.337 -1.666 10.281 1.00 96.44 96 GLU A N 1
ATOM 720 C CA . GLU A 1 96 ? -12.825 -1.613 11.658 1.00 96.44 96 GLU A CA 1
ATOM 721 C C . GLU A 1 96 ? -12.511 -0.187 12.141 1.00 96.44 96 GLU A C 1
ATOM 723 O O . GLU A 1 96 ? -12.084 0.010 13.285 1.00 96.44 96 GLU A O 1
ATOM 728 N N . GLY A 1 97 ? -12.771 0.822 11.305 1.00 95.06 97 GLY A N 1
ATOM 729 C CA . GLY A 1 97 ? -12.622 2.238 11.638 1.00 95.06 97 GLY A CA 1
ATOM 730 C C . GLY A 1 97 ? -11.379 2.916 11.064 1.00 95.06 97 GLY A C 1
ATOM 731 O O . GLY A 1 97 ? -11.124 4.060 11.434 1.00 95.06 97 GLY A O 1
ATOM 732 N N . LEU A 1 98 ? -10.632 2.254 10.173 1.00 95.31 98 LEU A N 1
ATOM 733 C CA . LEU A 1 98 ? -9.564 2.897 9.404 1.00 95.31 98 LEU A CA 1
ATOM 734 C C . LEU A 1 98 ? -10.146 4.012 8.522 1.00 95.31 98 LEU A C 1
ATOM 736 O O . LEU A 1 98 ? -11.090 3.788 7.760 1.00 95.31 98 LEU A O 1
ATOM 740 N N . THR A 1 99 ? -9.560 5.203 8.594 1.00 93.94 99 THR A N 1
ATOM 741 C CA . THR A 1 99 ? -9.937 6.356 7.761 1.00 93.94 99 THR A CA 1
ATOM 742 C C . THR A 1 99 ? -8.799 6.865 6.887 1.00 93.94 99 THR A C 1
ATOM 744 O O . THR A 1 99 ? -9.060 7.394 5.804 1.00 93.94 99 THR A O 1
ATOM 747 N N . ARG A 1 100 ? -7.556 6.671 7.333 1.00 93.94 100 ARG A N 1
ATOM 748 C CA . ARG A 1 100 ? -6.325 7.038 6.631 1.00 93.94 100 ARG A CA 1
ATOM 749 C C . ARG A 1 100 ? -5.435 5.811 6.501 1.00 93.94 100 ARG A C 1
ATOM 751 O O . ARG A 1 100 ? -5.347 5.055 7.460 1.00 93.94 100 ARG A O 1
ATOM 758 N N . VAL A 1 101 ? -4.858 5.598 5.320 1.00 96.06 101 VAL A N 1
ATOM 759 C CA . VAL A 1 101 ? -3.977 4.458 5.012 1.00 96.06 101 VAL A CA 1
ATOM 760 C C . VAL A 1 101 ? -2.544 4.967 4.962 1.00 96.06 101 VAL A C 1
ATOM 762 O O . VAL A 1 101 ? -2.275 5.884 4.190 1.00 96.06 101 VAL A O 1
ATOM 765 N N . ASP A 1 102 ? -1.663 4.331 5.726 1.00 96.38 102 ASP A N 1
ATOM 766 C CA . ASP A 1 102 ? -0.229 4.632 5.753 1.00 96.38 102 ASP A CA 1
ATOM 767 C C . ASP A 1 102 ? 0.588 3.510 5.110 1.00 96.38 102 ASP A C 1
ATOM 769 O O . ASP A 1 102 ? 1.489 3.783 4.323 1.00 96.38 102 ASP A O 1
ATOM 773 N N . ASP A 1 103 ? 0.224 2.248 5.356 1.00 98.06 103 ASP A N 1
ATOM 774 C CA . ASP A 1 103 ? 0.894 1.095 4.752 1.00 98.06 103 ASP A CA 1
ATOM 775 C C . ASP A 1 103 ? -0.095 -0.004 4.342 1.00 98.06 103 ASP A C 1
ATOM 777 O O . ASP A 1 103 ? -1.111 -0.256 5.000 1.00 98.06 103 ASP A O 1
ATOM 781 N N . VAL A 1 104 ? 0.226 -0.688 3.241 1.00 98.56 104 VAL A N 1
ATOM 782 C CA . VAL A 1 104 ? -0.376 -1.965 2.858 1.00 98.56 104 VAL A CA 1
ATOM 783 C C . VAL A 1 104 ? 0.713 -2.941 2.423 1.00 98.56 104 VAL A C 1
ATOM 785 O O . VAL A 1 104 ? 1.187 -2.903 1.283 1.00 98.56 104 VAL A O 1
ATOM 788 N N . GLN A 1 105 ? 0.994 -3.935 3.262 1.00 98.62 105 GLN A N 1
ATOM 789 C CA . GLN A 1 105 ? 2.001 -4.956 2.974 1.00 98.62 105 GLN A CA 1
ATOM 790 C C . GLN A 1 105 ? 1.470 -6.384 3.096 1.00 98.62 105 GLN A C 1
ATOM 7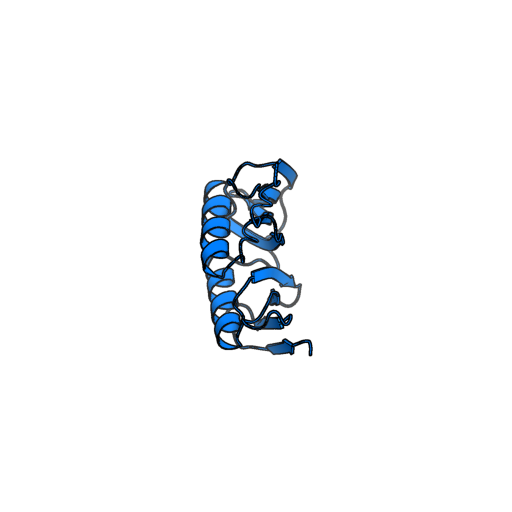92 O O . GLN A 1 105 ? 0.537 -6.683 3.839 1.00 98.62 105 GLN A O 1
ATOM 797 N N . ILE A 1 106 ? 2.101 -7.322 2.383 1.00 98.56 106 ILE A N 1
ATOM 798 C CA . ILE A 1 106 ? 1.803 -8.756 2.492 1.00 98.56 106 ILE A CA 1
ATOM 799 C C . ILE A 1 106 ? 3.012 -9.550 2.984 1.00 98.56 106 ILE A C 1
ATOM 801 O O . ILE A 1 106 ? 4.120 -9.496 2.443 1.00 98.56 106 ILE A O 1
ATOM 805 N N . ASN A 1 107 ? 2.788 -10.378 4.003 1.00 97.56 107 ASN A N 1
ATOM 806 C CA . ASN A 1 107 ? 3.837 -11.219 4.567 1.00 97.56 107 ASN A CA 1
ATOM 807 C C . ASN A 1 107 ? 3.885 -12.629 3.942 1.00 97.56 107 ASN A C 1
ATOM 809 O O . ASN A 1 107 ? 3.038 -13.051 3.152 1.00 97.56 107 ASN A O 1
ATOM 813 N N . ARG A 1 108 ? 4.876 -13.431 4.356 1.00 96.38 108 ARG A N 1
ATOM 814 C CA . ARG A 1 108 ? 5.108 -14.799 3.840 1.00 96.38 108 ARG A CA 1
ATOM 815 C C . ARG A 1 108 ? 3.996 -15.814 4.146 1.00 96.38 108 ARG A C 1
ATOM 817 O O . ARG A 1 108 ? 4.053 -16.939 3.657 1.00 96.38 108 ARG A O 1
ATOM 824 N N . LYS A 1 109 ? 3.008 -15.456 4.967 1.00 97.12 109 LYS A N 1
ATOM 825 C CA . LYS A 1 109 ? 1.818 -16.272 5.255 1.00 97.12 109 LYS A CA 1
ATOM 826 C C . LYS A 1 109 ? 0.602 -15.829 4.434 1.00 97.12 109 LYS A C 1
ATOM 828 O O . LYS A 1 109 ? -0.490 -16.335 4.662 1.00 97.12 109 LYS A O 1
ATOM 833 N N . ASN A 1 110 ? 0.792 -14.918 3.476 1.00 97.94 110 ASN A N 1
ATOM 834 C CA . ASN A 1 110 ? -0.275 -14.276 2.708 1.00 97.94 110 ASN A CA 1
ATOM 835 C C . ASN A 1 110 ? -1.306 -13.571 3.603 1.00 97.94 110 ASN A C 1
ATOM 837 O O . ASN A 1 110 ? -2.496 -13.560 3.296 1.00 97.94 110 ASN A O 1
ATOM 841 N N . VAL A 1 111 ? -0.846 -13.029 4.728 1.00 98.62 111 VAL A N 1
ATOM 842 C CA . VAL A 1 111 ? -1.629 -12.093 5.531 1.00 98.62 111 VAL A CA 1
ATOM 843 C C . VAL A 1 111 ? -1.248 -10.700 5.058 1.00 98.62 111 VAL A C 1
ATOM 845 O O . VAL A 1 111 ? -0.053 -10.395 4.990 1.00 98.62 111 VAL A O 1
ATOM 848 N N . ILE A 1 112 ? -2.264 -9.930 4.682 1.00 98.81 112 ILE A N 1
ATOM 849 C CA . ILE A 1 112 ? -2.153 -8.518 4.337 1.00 98.81 112 ILE A CA 1
ATOM 850 C C . ILE A 1 112 ? -2.333 -7.733 5.630 1.00 98.81 112 ILE A C 1
ATOM 852 O O . ILE A 1 112 ? -3.239 -8.029 6.405 1.00 98.81 112 ILE A O 1
ATOM 856 N N . GLU A 1 113 ? -1.457 -6.780 5.865 1.00 98.75 113 GLU A N 1
ATOM 857 C CA . GLU A 1 113 ? -1.492 -5.828 6.964 1.00 98.75 113 GLU A CA 1
ATOM 858 C C . GLU A 1 113 ? -1.833 -4.469 6.364 1.00 98.75 113 GLU A C 1
ATOM 860 O O . GLU A 1 113 ? -1.282 -4.103 5.327 1.00 98.75 113 GLU A O 1
ATOM 865 N N . VAL A 1 114 ? -2.828 -3.805 6.944 1.00 98.44 114 VAL A N 1
ATOM 866 C CA . VAL A 1 114 ? -3.253 -2.460 6.566 1.00 98.44 114 VAL A CA 1
ATOM 867 C C . VAL A 1 114 ? -3.086 -1.594 7.798 1.00 98.44 114 VAL A C 1
ATOM 869 O O . VAL A 1 114 ? -3.828 -1.765 8.769 1.00 98.44 114 VAL A O 1
ATOM 872 N N . GLU A 1 115 ? -2.118 -0.692 7.749 1.00 97.62 115 GLU A N 1
ATOM 873 C CA . GLU A 1 115 ? -1.824 0.240 8.830 1.00 97.62 115 GLU A CA 1
ATOM 874 C C . GLU A 1 115 ? -2.301 1.641 8.458 1.00 97.62 115 GLU A C 1
ATOM 876 O O . GLU A 1 115 ? -2.357 2.029 7.284 1.00 97.62 115 GLU A O 1
ATOM 881 N N . GLY A 1 116 ? -2.664 2.406 9.476 1.00 96.06 116 GLY A N 1
ATOM 882 C CA . GLY A 1 116 ? -2.935 3.822 9.344 1.00 96.06 116 GLY A CA 1
ATOM 883 C C . GLY A 1 116 ? -3.671 4.354 10.555 1.00 96.06 116 GLY A C 1
ATOM 884 O O . GLY A 1 116 ? -3.413 3.934 11.681 1.00 96.06 116 GLY A O 1
ATOM 885 N N . GLN A 1 117 ? -4.611 5.269 10.335 1.00 95.44 117 GLN A N 1
ATOM 886 C CA . GLN A 1 117 ? -5.245 6.018 11.417 1.00 95.44 117 GLN A CA 1
ATOM 887 C C . GLN A 1 117 ? -6.768 5.983 11.355 1.00 95.44 117 GLN A C 1
ATOM 889 O O . GLN A 1 117 ? -7.396 5.932 10.292 1.00 95.44 117 GLN A O 1
ATOM 894 N N . THR A 1 118 ? -7.354 6.035 12.544 1.00 94.50 118 THR A N 1
ATOM 895 C CA . THR A 1 118 ? -8.783 6.243 12.798 1.00 94.50 118 THR A CA 1
ATOM 896 C C . THR A 1 118 ? -9.155 7.730 12.742 1.00 94.50 118 THR A C 1
ATOM 898 O O . THR A 1 118 ? -8.292 8.607 12.715 1.00 94.50 118 THR A O 1
ATOM 901 N N . ALA A 1 119 ? -10.456 8.036 12.761 1.00 91.75 119 ALA A N 1
ATOM 902 C CA . ALA A 1 119 ? -10.956 9.410 12.647 1.00 91.75 119 ALA A CA 1
ATOM 903 C C . ALA A 1 119 ? -10.525 10.343 13.798 1.00 91.75 119 ALA A C 1
ATOM 905 O O . ALA A 1 119 ? -10.527 11.562 13.633 1.00 91.75 119 ALA A O 1
ATOM 906 N N . ASP A 1 120 ? -10.204 9.794 14.972 1.00 91.44 120 ASP A N 1
ATOM 907 C CA . ASP A 1 120 ? -9.669 10.523 16.126 1.00 91.44 120 ASP A CA 1
ATOM 908 C C . ASP A 1 120 ? -8.132 10.571 16.154 1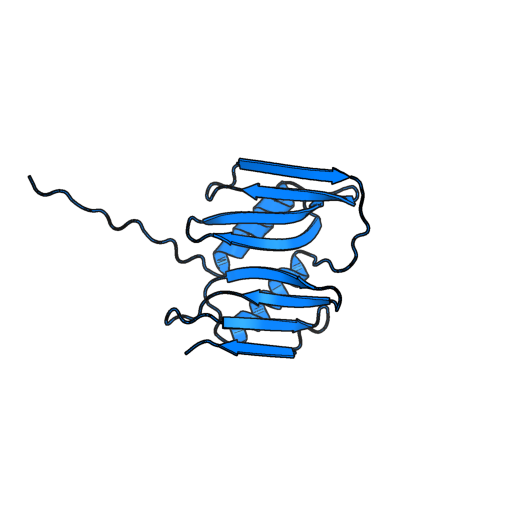.00 91.44 120 ASP A C 1
ATOM 910 O O . ASP A 1 120 ? -7.556 11.088 17.112 1.00 91.44 120 ASP A O 1
ATOM 914 N N . GLY A 1 121 ? -7.475 10.093 15.092 1.00 91.81 121 GLY A N 1
ATOM 915 C CA . GLY A 1 121 ? -6.024 10.144 14.920 1.00 91.81 121 GLY A CA 1
ATOM 916 C C . GLY A 1 121 ? -5.262 9.070 15.694 1.00 91.81 121 GLY A C 1
ATOM 917 O O . GLY A 1 121 ? -4.054 9.204 15.856 1.00 91.81 121 GLY A O 1
ATOM 918 N N . LYS A 1 122 ? -5.941 8.030 16.198 1.00 95.12 122 LYS A N 1
ATOM 919 C CA . LYS A 1 122 ? -5.275 6.861 16.792 1.00 95.12 122 LYS A CA 1
ATOM 920 C C . LYS A 1 122 ? -4.817 5.900 15.708 1.00 95.12 122 LYS A C 1
ATOM 922 O O . LYS A 1 122 ? -5.582 5.647 14.768 1.00 95.12 122 LYS A O 1
ATOM 927 N N . ASP A 1 123 ? -3.643 5.315 15.906 1.00 96.25 123 ASP A N 1
ATOM 928 C CA . ASP A 1 123 ? -3.097 4.295 15.019 1.00 96.25 123 ASP A CA 1
ATOM 929 C C . ASP A 1 123 ? -3.920 3.000 15.103 1.00 96.25 123 ASP A C 1
ATOM 931 O O . ASP A 1 123 ? -4.404 2.586 16.167 1.00 96.25 123 ASP A O 1
ATOM 935 N N . ILE A 1 124 ? -4.099 2.364 13.952 1.00 97.69 124 ILE A N 1
ATOM 936 C CA . ILE A 1 124 ? -4.804 1.099 13.786 1.00 97.69 124 ILE A CA 1
ATOM 937 C C . ILE A 1 124 ? -4.053 0.231 12.773 1.00 97.69 124 ILE A C 1
ATOM 939 O O . ILE A 1 124 ? -3.726 0.671 11.675 1.00 97.69 124 ILE A O 1
ATOM 943 N N . ASP A 1 125 ? -3.847 -1.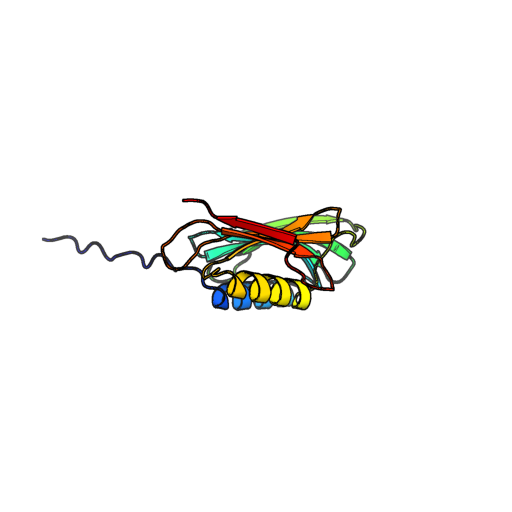029 13.139 1.00 98.25 125 ASP A N 1
ATOM 944 C CA . ASP A 1 125 ? -3.347 -2.095 12.270 1.00 98.25 125 ASP A CA 1
ATOM 945 C C . ASP A 1 125 ? -4.449 -3.150 12.142 1.00 98.25 125 ASP A C 1
ATOM 947 O O . ASP A 1 125 ? -4.945 -3.702 13.134 1.00 98.25 125 ASP A O 1
ATOM 951 N N . VAL A 1 126 ? -4.847 -3.431 10.902 1.00 98.56 126 VAL A N 1
ATOM 952 C CA . VAL A 1 126 ? -5.777 -4.508 10.574 1.00 98.56 126 VAL A CA 1
ATOM 953 C C . VAL A 1 126 ? -5.075 -5.541 9.708 1.00 98.56 126 VAL A C 1
ATOM 955 O O . VAL A 1 126 ? -4.715 -5.294 8.557 1.00 98.56 126 VAL A O 1
ATOM 958 N N . ARG A 1 127 ? -4.982 -6.766 10.226 1.00 98.75 127 ARG A N 1
ATOM 959 C CA . ARG A 1 127 ? -4.454 -7.913 9.488 1.00 98.75 127 ARG A CA 1
ATOM 960 C C . ARG A 1 127 ? -5.591 -8.751 8.925 1.00 98.75 127 ARG A C 1
ATOM 962 O O . ARG A 1 127 ? -6.460 -9.210 9.672 1.00 98.75 127 ARG A O 1
ATOM 969 N N . VAL A 1 128 ? -5.539 -9.037 7.627 1.00 98.38 128 VAL A N 1
ATOM 970 C CA . VAL A 1 128 ? -6.538 -9.827 6.895 1.00 98.38 128 VAL A CA 1
ATOM 971 C C . VAL A 1 128 ? -5.905 -10.970 6.105 1.00 98.38 128 VAL A C 1
ATOM 973 O O . VAL A 1 128 ? -4.781 -10.880 5.608 1.00 98.38 128 VAL A O 1
ATOM 976 N N . GLN A 1 129 ? -6.624 -12.080 5.964 1.00 98.50 129 GLN A N 1
ATOM 977 C CA . GLN A 1 129 ? -6.163 -13.218 5.168 1.00 98.50 129 GLN A CA 1
ATOM 978 C C . GLN A 1 129 ? -6.406 -12.971 3.669 1.00 98.50 129 GLN A C 1
ATOM 980 O O . GLN A 1 129 ? -7.546 -12.780 3.255 1.00 98.50 129 GLN A O 1
ATOM 985 N N . LEU A 1 130 ? -5.367 -13.043 2.823 1.00 97.88 130 LEU A N 1
ATOM 986 C CA . LEU A 1 130 ? -5.533 -12.913 1.366 1.00 97.88 130 LEU A CA 1
ATOM 987 C C . LEU A 1 130 ? -6.537 -13.948 0.828 1.00 97.88 130 LEU A C 1
ATOM 989 O O . LEU A 1 130 ? -6.416 -15.145 1.104 1.00 97.88 130 LEU A O 1
ATOM 993 N N . GLY A 1 131 ? -7.483 -13.484 0.009 1.00 95.38 131 GLY A N 1
ATOM 994 C CA . GLY A 1 131 ? -8.468 -14.305 -0.695 1.00 95.38 131 GLY A CA 1
ATOM 995 C C . GLY A 1 131 ? -9.814 -14.408 0.021 1.00 95.38 131 GLY A C 1
ATOM 996 O O . GLY A 1 131 ? -10.838 -14.221 -0.632 1.00 95.38 131 GLY A O 1
ATOM 997 N N . SER A 1 132 ? -9.833 -14.677 1.333 1.00 97.12 132 SER A N 1
ATOM 998 C CA . SER A 1 132 ? -11.080 -14.619 2.117 1.00 97.12 132 SER A CA 1
ATOM 999 C C . SER A 1 132 ? -11.363 -13.225 2.669 1.00 97.12 132 SER A C 1
ATOM 1001 O O . SER A 1 132 ? -12.523 -12.866 2.837 1.00 97.12 132 SER A O 1
ATOM 1003 N N . PHE A 1 133 ? -10.306 -12.443 2.907 1.00 95.81 133 PHE A N 1
ATOM 1004 C CA . PHE A 1 133 ? -10.338 -11.135 3.563 1.00 95.81 133 PHE A CA 1
ATOM 1005 C C . PHE A 1 133 ? -10.960 -11.181 4.964 1.00 95.81 133 PHE A C 1
ATOM 1007 O O . PHE A 1 133 ? -11.420 -10.166 5.481 1.00 95.81 133 PHE A O 1
ATOM 1014 N N . ASP A 1 134 ? -10.926 -12.357 5.600 1.00 97.88 134 ASP A N 1
ATOM 1015 C CA . ASP A 1 134 ? -11.274 -12.494 7.008 1.00 97.88 134 ASP A CA 1
ATOM 1016 C C . ASP A 1 134 ? -10.246 -11.739 7.850 1.00 97.88 134 ASP A C 1
ATOM 1018 O O . ASP A 1 134 ? -9.032 -11.891 7.660 1.00 97.88 134 ASP A O 1
ATOM 1022 N N . ILE A 1 135 ? -10.737 -10.959 8.808 1.00 98.00 135 ILE A N 1
ATOM 1023 C CA . ILE A 1 135 ? -9.898 -10.272 9.783 1.00 98.00 135 ILE A CA 1
ATOM 1024 C C . ILE A 1 135 ? -9.275 -11.320 10.702 1.00 98.00 135 ILE A C 1
ATOM 1026 O O . ILE A 1 135 ? -9.971 -12.074 11.385 1.00 98.00 135 ILE A O 1
ATOM 1030 N N . VAL A 1 136 ? -7.945 -11.361 10.723 1.00 98.06 136 VAL A N 1
ATOM 1031 C CA . VAL A 1 136 ? -7.177 -12.249 11.604 1.00 98.06 136 VAL A CA 1
ATOM 1032 C C . VAL A 1 136 ? -6.705 -11.532 12.862 1.00 98.06 136 VAL A C 1
ATOM 1034 O O . VAL A 1 136 ? -6.476 -12.186 13.881 1.00 98.06 136 VAL A O 1
ATOM 1037 N N . LYS A 1 137 ? -6.548 -10.204 12.803 1.00 98.12 137 LYS A N 1
ATOM 1038 C CA . LYS A 1 137 ? -6.170 -9.377 13.948 1.00 98.12 137 LYS A CA 1
ATOM 1039 C C . LYS A 1 137 ? -6.547 -7.914 13.722 1.00 98.12 137 LYS A C 1
ATOM 1041 O O . LYS A 1 137 ? -6.484 -7.443 12.592 1.00 98.12 137 LYS A O 1
ATOM 1046 N N . VAL A 1 138 ? -6.870 -7.224 14.810 1.00 98.12 138 VAL A N 1
ATOM 1047 C CA . VAL A 1 138 ? -6.983 -5.765 14.875 1.00 98.12 138 VAL A CA 1
ATOM 1048 C C . VAL A 1 138 ? -6.194 -5.315 16.096 1.00 98.12 138 VAL A C 1
ATOM 1050 O O . VAL A 1 138 ? -6.460 -5.805 17.196 1.00 98.12 138 VAL A O 1
ATOM 1053 N N . ASP A 1 139 ? -5.239 -4.419 15.896 1.00 97.50 139 ASP A N 1
ATOM 1054 C CA . ASP A 1 139 ? -4.500 -3.735 16.953 1.00 97.50 139 ASP A CA 1
ATO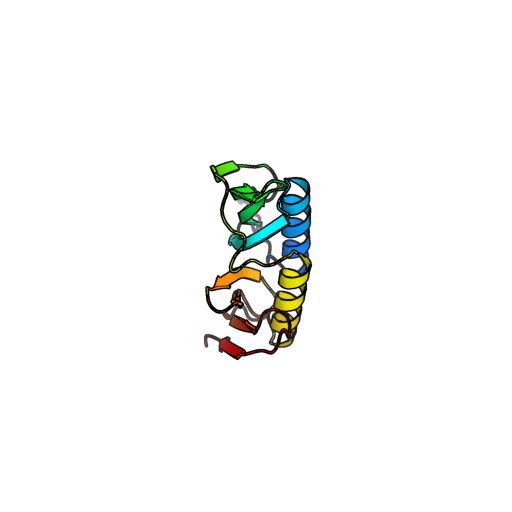M 1055 C C . ASP A 1 139 ? -4.845 -2.237 16.880 1.00 97.50 139 ASP A C 1
ATOM 1057 O O . ASP A 1 139 ? -4.907 -1.663 15.794 1.00 97.50 139 ASP A O 1
ATOM 1061 N N . LYS A 1 140 ? -5.138 -1.618 18.027 1.00 94.06 140 LYS A N 1
ATOM 1062 C CA . LYS A 1 140 ? -5.411 -0.179 18.150 1.00 94.06 140 LYS A CA 1
ATOM 1063 C C . LYS A 1 140 ? -4.615 0.345 19.327 1.00 94.06 140 LYS A C 1
ATOM 1065 O O . LYS A 1 140 ? -4.740 -0.214 20.421 1.00 94.06 140 LYS A O 1
ATOM 1070 N N . ASP A 1 141 ? -3.847 1.397 19.097 1.00 85.19 141 ASP A N 1
ATOM 1071 C CA . ASP A 1 141 ? -3.110 2.059 20.165 1.0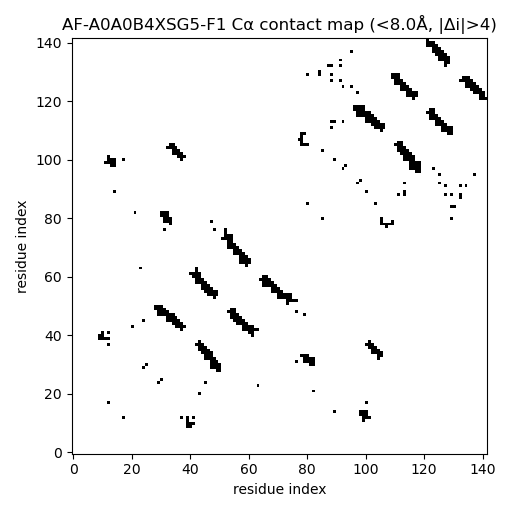0 85.19 141 ASP A CA 1
ATOM 1072 C C . ASP A 1 141 ? -4.001 3.122 20.831 1.00 85.19 141 ASP A C 1
ATOM 1074 O O . ASP A 1 141 ? -4.840 3.758 20.187 1.00 85.19 141 ASP A O 1
ATOM 1078 N N . ASP A 1 142 ? -3.882 3.248 22.157 1.00 60.78 142 ASP A N 1
ATOM 1079 C CA . ASP A 1 142 ? -4.776 4.053 23.003 1.00 60.78 142 ASP A CA 1
ATOM 1080 C C . ASP A 1 142 ? -4.225 5.427 23.392 1.00 60.78 142 ASP A C 1
ATOM 1082 O O . ASP A 1 142 ? -3.052 5.514 23.826 1.00 60.78 142 ASP A O 1
#

Sequence (142 aa):
MGALSMPMAQADISVEDLHGVLERSAEYGFTYYKDIEIDDDGSAEIEGWLAGNAMAKVTFSAQGAVVEERTRGERERKHSMQQSDVRAAVQAAAGEGLTRVDDVQINRKNVIEVEGQTADGKDIDVRVQLGSFDIVKVDKDD

Secondary structure (DSSP, 8-state):
-----PPP-----BHHHHHHHHHHHHHHTEEEEEEEEE-TTS-EEEEEEETTSEEEEEEE-TTS-EEEEEEEEE----S-B-HHHHHHHHHHHHHTTEEEEEEEEE-TTSEEEEEEEETTS-EEEEEEETTT--EEEEEE--

Foldseek 3Di:
DDDPPDPPPQPQAFPVLVVVVLVLVVVVFFFWFAKWFADSQRKIWTFGAGDPQWTKIFIAGNVSHTPDIDIDGHDDRQQIHGSVQQNLLVVLVVVVADTGWGMWHTDNQQWIWTWDAGPVGWIKIWIAHGPVRDTPDIDTDD

Radius of gyration: 16.04 Å; Cα contacts (8 Å, |Δi|>4): 295; chains: 1; bounding box: 31×60×40 Å

Solvent-accessible surface area (backbone atoms only — not comparable to full-atom values): 7676 Å² total; per-residue (Å²): 138,81,83,79,79,71,77,75,76,73,56,79,48,30,65,68,49,54,50,56,53,53,51,54,42,42,73,76,33,46,62,33,36,34,32,38,40,40,48,74,81,52,26,35,38,38,34,28,24,34,81,82,39,31,30,35,38,39,31,26,40,60,89,66,48,78,77,45,79,46,79,46,68,76,52,83,82,69,46,57,34,42,73,69,51,52,52,51,45,50,53,49,32,37,74,77,47,44,49,27,56,32,36,43,37,42,40,94,82,41,36,35,40,37,32,29,23,28,89,88,69,36,48,36,39,30,30,25,35,68,92,79,51,48,75,76,47,77,49,72,61,132

Mean predicted aligned error: 5.92 Å

pLDDT: mean 90.22, std 15.17, range [39.56, 98.81]

Nearest PDB structures (foldseek):
  2gu3-assembly1_A  TM=4.242E-01  e=3.038E-02  Bacillus subtilis subsp. subtilis str. 168
  2gop-assembly1_B  TM=3.459E-01  e=4.428E-02  Pyrococcus furiosus
  7cqy-assembly1_A  TM=3.691E-01  e=1.702E-01  Acidithiobacillus ferrooxidans
  5efv-assembly1_B  TM=2.778E-01  e=2.350E-01  Dubowvirus dv11
  5efv-assembly1_A  TM=2.656E-01  e=3.426E-01  Dubowvirus dv11